Protein AF-A0A9D7MK47-F1 (afdb_monomer_lite)

Sequence (85 aa):
MILLFGLFMNIDNSIAQWVNIGPRGGSIQVADNYNDKMFIVTDYGALVRSTNSGNIWEPVYLSISSYPQILSMDSYENSVIVNHN

pLDDT: mean 82.92, std 11.76, range [46.72, 96.12]

Secondary structure (DSSP, 8-state):
---------------------SPSSS-EEEEEEETTEEEEEETT--EEEESSTTS--EE---S-SS-PEEEEEETTTTEEEEE--

Foldseek 3Di:
DDDDDDDDDDDPPPPDDDDDLADPDADWPDKDDDQQWIWTAGPVLWIWITNHNSNDIDTDDDPDPDRWDFPDADRVVRDTDTDDD

Radius of gyration: 21.57 Å; chains: 1; bounding box: 53×25×71 Å

Structure (mmCIF, N/CA/C/O backbone):
data_AF-A0A9D7MK47-F1
#
_ent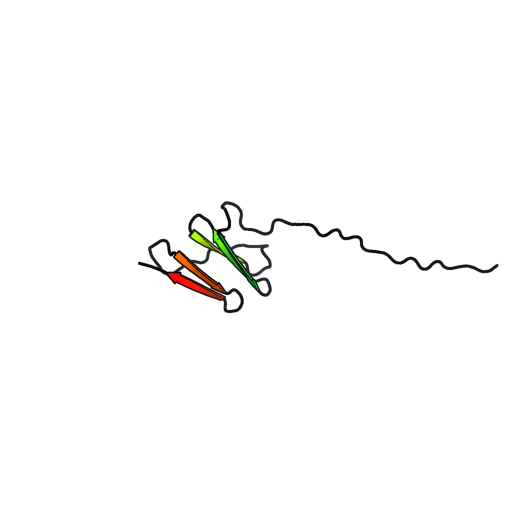ry.id   AF-A0A9D7MK47-F1
#
loop_
_atom_site.group_PDB
_atom_site.id
_atom_site.type_symbol
_atom_site.label_atom_id
_atom_site.label_alt_id
_atom_site.label_comp_id
_atom_site.label_asym_id
_atom_site.label_entity_id
_atom_site.label_seq_id
_atom_site.pdbx_PDB_ins_code
_atom_site.Cartn_x
_atom_site.Cartn_y
_atom_site.Cartn_z
_atom_site.occupancy
_atom_site.B_iso_or_equiv
_atom_site.auth_seq_id
_atom_site.auth_comp_id
_atom_site.auth_asym_id
_atom_site.auth_atom_id
_atom_site.pdbx_PDB_model_num
ATOM 1 N N . MET A 1 1 ? 38.148 -13.172 -52.486 1.00 48.00 1 MET A N 1
ATOM 2 C CA . MET A 1 1 ? 37.803 -12.182 -51.445 1.00 48.00 1 MET A CA 1
ATOM 3 C C . MET A 1 1 ? 36.655 -12.765 -50.640 1.00 48.00 1 MET A C 1
ATOM 5 O O . MET A 1 1 ? 35.569 -12.885 -51.185 1.00 48.00 1 MET A O 1
ATOM 9 N N . ILE A 1 2 ? 36.913 -13.255 -49.428 1.00 51.69 2 ILE A N 1
ATOM 10 C CA . ILE A 1 2 ? 35.873 -13.811 -48.549 1.00 51.69 2 ILE A CA 1
ATOM 11 C C . ILE A 1 2 ? 35.521 -12.716 -47.544 1.00 51.69 2 ILE A C 1
ATOM 13 O O . ILE A 1 2 ? 36.400 -12.237 -46.833 1.00 51.69 2 ILE A O 1
ATOM 17 N N . LEU A 1 3 ? 34.260 -12.285 -47.532 1.00 46.72 3 LEU A N 1
ATOM 18 C CA . LEU A 1 3 ? 33.725 -11.370 -46.525 1.00 46.72 3 LEU A CA 1
ATOM 19 C C . LEU A 1 3 ? 33.299 -12.196 -45.311 1.00 46.72 3 LEU A C 1
ATOM 21 O O . LEU A 1 3 ? 32.384 -13.012 -45.402 1.00 46.72 3 LEU A O 1
ATOM 25 N N . LEU A 1 4 ? 33.980 -11.994 -44.185 1.00 48.88 4 LEU A N 1
ATOM 26 C CA . LEU A 1 4 ? 33.583 -12.547 -42.897 1.00 48.88 4 LEU A CA 1
ATOM 27 C C . LEU A 1 4 ? 32.594 -11.563 -42.255 1.00 48.88 4 LEU A C 1
ATOM 29 O O . LEU A 1 4 ? 32.985 -10.465 -41.863 1.00 48.88 4 LEU A O 1
ATOM 33 N N . PHE A 1 5 ? 31.315 -11.926 -42.174 1.00 60.19 5 PHE A N 1
ATOM 34 C CA . PHE A 1 5 ? 30.333 -11.151 -41.415 1.00 60.19 5 PHE A CA 1
ATOM 35 C C . PHE A 1 5 ? 30.404 -11.576 -39.947 1.00 60.19 5 PHE A C 1
ATOM 37 O O . PHE A 1 5 ? 30.068 -12.707 -39.601 1.00 60.19 5 PHE A O 1
ATOM 44 N N . GLY A 1 6 ? 30.887 -10.676 -39.093 1.00 66.94 6 GLY A N 1
ATOM 45 C CA . GLY A 1 6 ? 30.868 -10.863 -37.647 1.00 66.94 6 GLY A CA 1
ATOM 46 C C . GLY A 1 6 ? 29.440 -10.761 -37.120 1.00 66.94 6 GLY A C 1
ATOM 47 O O . GLY A 1 6 ? 28.758 -9.765 -37.354 1.00 66.94 6 GLY A O 1
ATOM 48 N N . LEU A 1 7 ? 28.992 -11.795 -36.411 1.00 62.44 7 LEU A N 1
ATOM 49 C CA . LEU A 1 7 ? 27.756 -11.759 -35.638 1.00 62.44 7 LEU A CA 1
ATOM 50 C C . LEU A 1 7 ? 28.074 -11.102 -34.290 1.00 62.44 7 LEU A C 1
ATOM 52 O O . LEU A 1 7 ? 28.851 -11.647 -33.506 1.00 62.44 7 LEU A O 1
ATOM 56 N N . PHE A 1 8 ? 27.498 -9.933 -34.024 1.00 69.88 8 PHE A N 1
ATOM 57 C CA . PHE A 1 8 ? 27.597 -9.280 -32.720 1.00 69.88 8 PHE A CA 1
ATOM 58 C C . PHE A 1 8 ? 26.310 -9.547 -31.936 1.00 69.88 8 PHE A C 1
ATOM 60 O O . PHE A 1 8 ? 25.220 -9.220 -32.402 1.00 69.88 8 PHE A O 1
ATOM 67 N N . MET A 1 9 ? 26.430 -10.142 -30.747 1.00 62.41 9 MET A N 1
ATOM 68 C CA . MET A 1 9 ? 25.344 -10.162 -29.765 1.00 62.41 9 MET A CA 1
ATOM 69 C C . MET A 1 9 ? 25.368 -8.843 -28.989 1.00 62.41 9 MET A C 1
ATOM 71 O O . MET A 1 9 ? 26.380 -8.514 -28.371 1.00 62.41 9 MET A O 1
ATOM 75 N N . ASN A 1 10 ? 24.256 -8.103 -29.006 1.00 67.69 10 ASN A N 1
ATOM 76 C CA . ASN A 1 10 ? 24.022 -7.033 -28.040 1.00 67.69 10 ASN A CA 1
ATOM 77 C C . ASN A 1 10 ? 23.689 -7.684 -26.698 1.00 67.69 10 ASN A C 1
ATOM 79 O O . ASN A 1 10 ? 22.651 -8.326 -26.555 1.00 67.69 10 ASN A O 1
ATOM 83 N N . ILE A 1 11 ? 24.598 -7.558 -25.738 1.00 67.56 11 ILE A N 1
ATOM 84 C CA . ILE A 1 11 ? 24.318 -7.892 -24.347 1.00 67.56 11 ILE A CA 1
ATOM 85 C C . ILE A 1 11 ? 23.762 -6.611 -23.734 1.00 67.56 11 ILE A C 1
ATOM 87 O O . ILE A 1 11 ? 24.524 -5.680 -23.463 1.00 67.56 11 ILE A O 1
ATOM 91 N N . ASP A 1 12 ? 22.444 -6.544 -23.549 1.00 71.94 12 ASP A N 1
ATOM 92 C CA . ASP A 1 12 ? 21.833 -5.477 -22.761 1.00 71.94 12 ASP A CA 1
ATOM 93 C C . ASP A 1 12 ? 22.292 -5.633 -21.308 1.00 71.94 12 ASP A C 1
ATOM 95 O O . ASP A 1 12 ? 21.742 -6.399 -20.519 1.00 71.94 12 ASP A O 1
ATOM 99 N N . ASN A 1 13 ? 23.344 -4.899 -20.948 1.00 66.81 13 ASN A N 1
ATOM 100 C CA . ASN A 1 13 ? 23.828 -4.769 -19.577 1.00 66.81 13 ASN A CA 1
ATOM 101 C C . ASN A 1 13 ? 22.924 -3.813 -18.787 1.00 66.81 13 ASN A C 1
ATOM 103 O O . ASN A 1 13 ? 23.420 -2.883 -18.147 1.00 66.81 13 ASN A O 1
ATOM 107 N N . SER A 1 14 ? 21.600 -3.981 -18.848 1.00 77.06 14 SER A N 1
ATOM 108 C CA . SER A 1 14 ? 20.703 -3.223 -17.980 1.00 77.06 14 SER A CA 1
ATOM 109 C C . SER A 1 14 ? 20.972 -3.658 -16.540 1.00 77.06 14 SER A C 1
ATOM 111 O O . SER A 1 14 ? 20.492 -4.693 -16.077 1.00 77.06 14 SER A O 1
ATOM 113 N N . ILE A 1 15 ? 21.815 -2.896 -15.847 1.00 79.50 15 ILE A N 1
ATOM 114 C CA . ILE A 1 15 ? 22.101 -3.086 -14.428 1.00 79.50 15 ILE A CA 1
ATOM 115 C C . ILE A 1 15 ? 20.778 -2.884 -13.687 1.00 79.50 15 ILE A C 1
ATOM 117 O O . ILE A 1 15 ? 20.094 -1.888 -13.921 1.00 79.50 15 ILE A O 1
ATOM 121 N N . ALA A 1 16 ? 20.408 -3.815 -12.807 1.00 83.31 16 ALA A N 1
ATOM 122 C CA . ALA A 1 16 ? 19.224 -3.659 -11.970 1.00 83.31 16 ALA A CA 1
ATOM 123 C C . ALA A 1 16 ? 19.325 -2.349 -11.168 1.00 83.31 16 ALA A C 1
ATOM 125 O O . ALA A 1 16 ? 20.322 -2.114 -10.481 1.00 83.31 16 ALA A O 1
ATOM 126 N N . GLN A 1 17 ? 18.308 -1.490 -11.274 1.00 85.44 17 GLN A N 1
ATOM 127 C CA . GLN A 1 17 ? 18.267 -0.194 -10.596 1.00 85.44 17 GLN A CA 1
ATOM 128 C C . GLN A 1 17 ? 17.014 -0.078 -9.734 1.00 85.44 17 GLN A C 1
ATOM 130 O O . GLN A 1 17 ? 15.926 -0.484 -10.140 1.00 85.44 17 GLN A O 1
ATOM 135 N N . TRP A 1 18 ? 17.174 0.504 -8.546 1.00 86.62 18 TRP A N 1
ATOM 136 C CA . TRP A 1 18 ? 16.060 0.840 -7.667 1.00 86.62 18 TRP A CA 1
ATOM 137 C C . TRP A 1 18 ? 15.496 2.206 -8.048 1.00 86.62 18 TRP A C 1
ATOM 139 O O . TRP A 1 18 ? 16.237 3.185 -8.135 1.00 86.62 18 TRP A O 1
ATOM 149 N N . VAL A 1 19 ? 14.179 2.278 -8.234 1.00 87.44 19 VAL A N 1
ATOM 150 C CA . VAL A 1 19 ? 13.452 3.523 -8.503 1.00 87.44 19 VAL A CA 1
ATOM 151 C C . VAL A 1 19 ? 12.453 3.758 -7.380 1.00 87.44 19 VAL A C 1
ATOM 153 O O . VAL A 1 19 ? 11.785 2.833 -6.922 1.00 87.44 19 VAL A O 1
ATOM 156 N N . ASN A 1 20 ? 12.350 5.003 -6.919 1.00 87.19 20 ASN A N 1
ATOM 157 C CA . ASN A 1 20 ? 11.349 5.373 -5.930 1.00 87.19 20 ASN A CA 1
ATOM 158 C C . ASN A 1 20 ? 9.967 5.482 -6.599 1.00 87.19 20 ASN A C 1
ATOM 160 O O . ASN A 1 20 ? 9.758 6.355 -7.438 1.00 87.19 20 ASN A O 1
ATOM 164 N N . ILE A 1 21 ? 9.049 4.599 -6.207 1.00 87.81 21 ILE A N 1
ATOM 165 C CA . ILE A 1 21 ? 7.661 4.522 -6.703 1.00 87.81 21 ILE A CA 1
ATOM 166 C C . ILE A 1 21 ? 6.634 4.690 -5.570 1.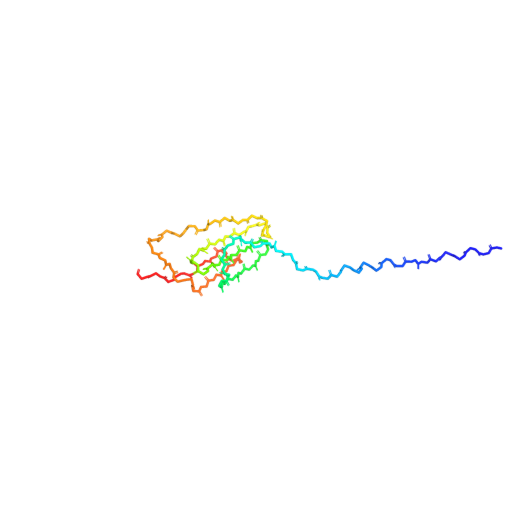00 87.81 21 ILE A C 1
ATOM 168 O O . ILE A 1 21 ? 5.46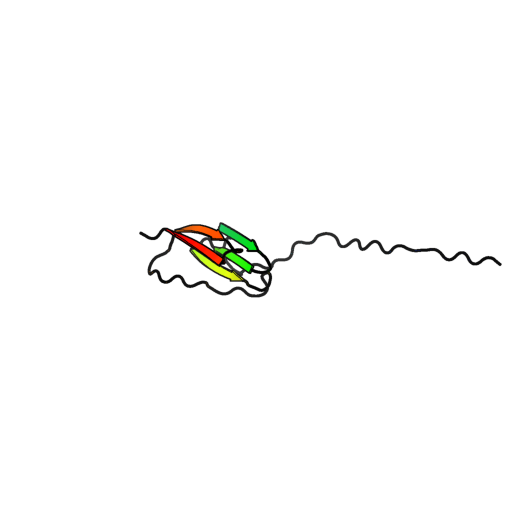1 4.363 -5.719 1.00 87.81 21 ILE A O 1
ATOM 172 N N . GLY A 1 22 ? 7.090 5.112 -4.391 1.00 81.44 22 GLY A N 1
ATOM 173 C CA . GLY A 1 22 ? 6.290 5.118 -3.172 1.00 81.44 22 GLY A CA 1
ATOM 174 C C . GLY A 1 22 ? 5.564 6.442 -2.931 1.00 81.44 22 GLY A C 1
ATOM 175 O O . GLY A 1 22 ? 5.913 7.471 -3.521 1.00 81.44 22 GLY A O 1
ATOM 176 N N . PRO A 1 23 ? 4.579 6.451 -2.018 1.00 82.94 23 PRO A N 1
ATOM 177 C CA . PRO A 1 23 ? 3.974 7.689 -1.559 1.00 82.94 23 PRO A CA 1
ATOM 178 C C . PRO A 1 23 ? 5.038 8.554 -0.863 1.00 82.94 23 PRO 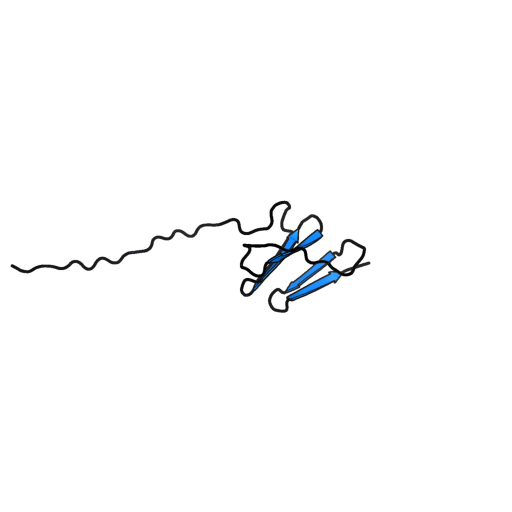A C 1
ATOM 180 O O . PRO A 1 23 ? 5.942 8.051 -0.191 1.00 82.94 23 PRO A O 1
ATOM 183 N N . ARG A 1 24 ? 4.952 9.878 -1.033 1.00 78.69 24 ARG A N 1
ATOM 184 C CA . ARG A 1 24 ? 5.879 10.816 -0.3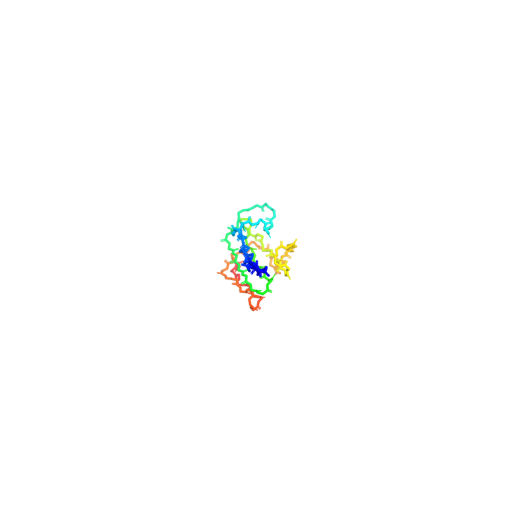87 1.00 78.69 24 ARG A CA 1
ATOM 185 C C . ARG A 1 24 ? 5.445 11.087 1.051 1.00 78.69 24 ARG A C 1
ATOM 187 O O . ARG A 1 24 ? 4.313 11.501 1.271 1.00 78.69 24 ARG A O 1
ATOM 194 N N . GLY A 1 25 ? 6.393 10.982 1.981 1.00 73.56 25 GLY A N 1
ATOM 195 C CA . GLY A 1 25 ? 6.232 11.411 3.371 1.00 73.56 25 GLY A CA 1
ATOM 196 C C . GLY A 1 25 ? 5.755 10.294 4.300 1.00 73.56 25 GLY A C 1
ATOM 197 O O . GLY A 1 25 ? 4.601 9.886 4.243 1.00 73.56 25 GLY A O 1
ATOM 198 N N . GLY A 1 26 ? 6.653 9.851 5.181 1.00 78.50 26 GLY A N 1
ATOM 199 C CA . GLY A 1 26 ? 6.393 8.831 6.201 1.00 78.50 26 GLY A CA 1
ATOM 200 C C . GLY A 1 26 ? 7.215 7.562 5.999 1.00 78.50 26 GLY A C 1
ATOM 201 O O . GLY A 1 26 ? 7.669 7.256 4.892 1.00 78.50 26 GLY A O 1
ATOM 202 N N . SER A 1 27 ? 7.427 6.829 7.087 1.00 87.50 27 SER A N 1
ATOM 203 C CA . SER A 1 27 ? 8.010 5.491 7.030 1.00 87.50 27 SER A CA 1
ATOM 204 C C . SER A 1 27 ? 6.933 4.464 6.693 1.00 87.50 27 SER A C 1
ATOM 206 O O . SER A 1 27 ? 5.841 4.479 7.258 1.00 87.50 27 SER A O 1
ATOM 208 N N . ILE A 1 28 ? 7.249 3.545 5.783 1.00 89.06 28 ILE A N 1
ATOM 209 C CA . ILE A 1 28 ? 6.387 2.402 5.469 1.00 89.06 28 ILE A CA 1
ATOM 210 C C . ILE A 1 28 ? 6.516 1.387 6.606 1.00 89.06 28 ILE A C 1
ATOM 212 O O . ILE A 1 28 ? 7.622 0.940 6.905 1.00 89.06 28 ILE A O 1
ATOM 216 N N . GLN A 1 29 ? 5.395 1.031 7.232 1.00 88.44 29 GLN A N 1
ATOM 217 C CA . GLN A 1 29 ? 5.334 -0.016 8.257 1.00 88.44 29 GLN A CA 1
ATOM 218 C C . GLN A 1 29 ? 5.062 -1.382 7.631 1.00 88.44 29 GLN A C 1
ATOM 220 O O . GLN A 1 29 ? 5.701 -2.371 7.978 1.00 88.44 29 GLN A O 1
ATOM 225 N N . VAL A 1 30 ? 4.116 -1.428 6.692 1.00 88.06 30 VAL A N 1
ATOM 226 C CA . VAL A 1 30 ? 3.703 -2.653 6.005 1.00 88.06 30 VAL A CA 1
ATOM 227 C C . VAL A 1 30 ? 3.368 -2.308 4.558 1.00 88.06 30 VAL A C 1
ATOM 229 O O . VAL A 1 30 ? 2.789 -1.252 4.291 1.00 88.06 30 VAL A O 1
ATOM 232 N N . ALA A 1 31 ? 3.726 -3.197 3.636 1.00 91.38 31 ALA A N 1
ATOM 233 C CA . ALA A 1 31 ? 3.356 -3.113 2.233 1.00 91.38 31 ALA A CA 1
ATOM 234 C C . ALA A 1 31 ? 2.990 -4.501 1.701 1.00 91.38 31 ALA A C 1
ATOM 236 O O . ALA A 1 31 ? 3.592 -5.490 2.114 1.00 91.38 31 ALA A O 1
ATOM 237 N N . ASP A 1 32 ? 2.037 -4.551 0.778 1.00 94.62 32 ASP A N 1
ATOM 238 C CA . ASP A 1 32 ? 1.715 -5.750 0.006 1.00 94.62 32 ASP A CA 1
ATOM 239 C C . ASP A 1 32 ? 1.458 -5.384 -1.462 1.00 94.62 32 ASP A C 1
ATOM 241 O O . ASP A 1 32 ? 0.963 -4.286 -1.745 1.00 94.62 32 ASP A O 1
ATOM 245 N N . ASN A 1 33 ? 1.820 -6.274 -2.391 1.00 94.19 33 ASN A N 1
ATOM 246 C CA . ASN A 1 33 ? 1.721 -6.030 -3.828 1.00 94.19 33 ASN A CA 1
ATOM 247 C C . ASN A 1 33 ? 1.268 -7.257 -4.634 1.00 94.19 33 ASN A C 1
ATOM 249 O O . ASN A 1 33 ? 1.831 -8.344 -4.526 1.00 94.19 33 ASN A O 1
ATOM 253 N N . TYR A 1 34 ? 0.329 -7.038 -5.557 1.00 96.12 34 TYR A N 1
ATOM 254 C CA . TYR A 1 34 ? -0.147 -8.053 -6.492 1.00 96.12 34 TYR A CA 1
ATOM 255 C C . TYR A 1 34 ? -0.696 -7.407 -7.771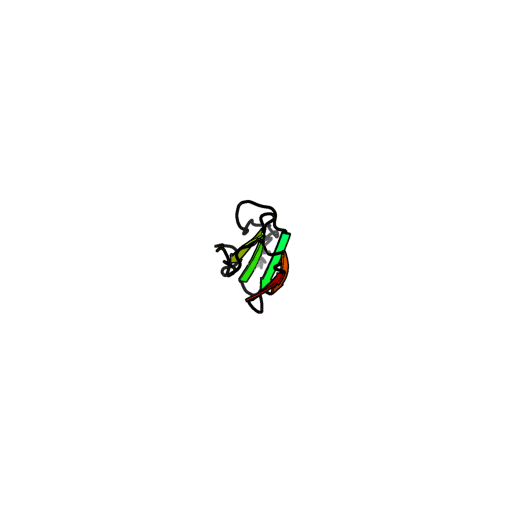 1.00 96.12 34 TYR A C 1
ATOM 257 O O . TYR A 1 34 ? -1.602 -6.579 -7.702 1.00 96.12 34 TYR A O 1
ATOM 265 N N . ASN A 1 35 ? -0.175 -7.796 -8.944 1.00 93.50 35 ASN A N 1
ATOM 266 C CA . ASN A 1 35 ? -0.618 -7.332 -10.274 1.00 93.50 35 ASN A CA 1
ATOM 267 C C . ASN A 1 35 ? -0.930 -5.824 -10.330 1.00 93.50 35 ASN A C 1
ATOM 269 O O . ASN A 1 35 ? -2.085 -5.421 -10.472 1.00 93.50 35 ASN A O 1
ATOM 273 N N . ASP A 1 36 ? 0.108 -5.001 -10.162 1.00 92.81 36 ASP A N 1
ATOM 274 C CA . ASP A 1 36 ? 0.071 -3.527 -10.168 1.00 92.81 36 ASP A CA 1
ATOM 275 C C . ASP A 1 36 ? -0.723 -2.860 -9.040 1.00 92.81 36 ASP A C 1
ATOM 277 O O . ASP A 1 36 ? -0.659 -1.634 -8.884 1.00 92.81 36 ASP A O 1
ATOM 281 N N . LYS A 1 37 ? -1.424 -3.644 -8.216 1.00 94.31 37 LYS A N 1
ATOM 282 C CA . LYS A 1 37 ? -2.057 -3.170 -6.992 1.00 94.31 37 LYS A CA 1
ATOM 283 C C . LYS A 1 37 ? -1.073 -3.237 -5.846 1.00 94.31 37 LYS A C 1
ATOM 285 O O . LYS A 1 37 ? -0.363 -4.226 -5.679 1.00 94.31 37 LYS A O 1
ATOM 290 N N . MET A 1 38 ? -1.062 -2.190 -5.040 1.00 93.88 38 MET A N 1
ATOM 291 C CA . MET A 1 38 ? -0.253 -2.118 -3.836 1.00 93.88 38 MET A CA 1
ATOM 292 C C . MET A 1 38 ? -1.042 -1.479 -2.714 1.00 93.88 38 MET A C 1
ATOM 294 O O . MET A 1 38 ? -1.745 -0.495 -2.944 1.00 93.88 38 MET A O 1
ATOM 298 N N . PHE A 1 39 ? -0.867 -2.002 -1.510 1.00 94.00 39 PHE A N 1
ATOM 299 C CA . PHE A 1 39 ? -1.321 -1.382 -0.274 1.00 94.00 39 PHE A CA 1
ATOM 300 C C . PHE A 1 39 ? -0.114 -1.025 0.577 1.00 94.00 39 PHE A C 1
ATOM 302 O O . PHE A 1 39 ? 0.829 -1.806 0.674 1.00 94.00 39 PHE A O 1
ATOM 309 N N . ILE A 1 40 ? -0.142 0.159 1.183 1.00 92.62 40 ILE A N 1
ATOM 310 C CA . ILE A 1 40 ? 0.885 0.628 2.109 1.00 92.62 40 ILE A CA 1
ATOM 311 C C . ILE A 1 40 ? 0.212 1.215 3.341 1.00 92.62 40 ILE A C 1
ATOM 313 O O . ILE A 1 40 ? -0.760 1.964 3.231 1.00 92.62 40 ILE A O 1
ATOM 317 N N . VAL A 1 41 ? 0.793 0.922 4.502 1.00 89.56 41 VAL A N 1
ATOM 318 C CA . VAL A 1 41 ? 0.472 1.576 5.771 1.00 89.56 41 VAL A CA 1
ATOM 319 C C . VAL A 1 41 ? 1.672 2.392 6.215 1.00 89.56 41 VAL A C 1
ATOM 321 O O . VAL A 1 41 ? 2.783 1.864 6.327 1.00 89.56 41 VAL A O 1
ATOM 324 N N . THR A 1 42 ? 1.451 3.680 6.462 1.00 87.50 42 THR A N 1
ATOM 325 C CA . THR A 1 42 ? 2.482 4.566 7.010 1.00 87.50 42 THR A CA 1
ATOM 326 C C . THR A 1 42 ? 2.519 4.505 8.537 1.00 87.50 42 THR A C 1
ATOM 328 O O . THR A 1 42 ? 1.568 4.083 9.193 1.00 87.50 42 THR A O 1
ATOM 331 N N . ASP A 1 43 ? 3.620 4.969 9.114 1.00 83.69 43 ASP A N 1
ATOM 332 C CA . ASP A 1 43 ? 3.807 5.206 10.550 1.00 83.69 43 ASP A CA 1
ATOM 333 C C . ASP A 1 43 ? 2.751 6.128 11.188 1.00 83.69 43 ASP A C 1
ATOM 335 O O . ASP A 1 43 ? 2.484 6.020 12.383 1.00 83.69 43 ASP A O 1
ATOM 339 N N . TYR A 1 44 ? 2.091 6.976 10.399 1.00 79.25 44 TYR A N 1
ATOM 340 C CA . TYR A 1 44 ? 0.958 7.798 10.840 1.00 79.25 44 TYR A CA 1
ATOM 341 C C . TYR A 1 44 ? -0.404 7.082 10.773 1.00 79.25 44 TYR A C 1
ATOM 343 O O . TYR A 1 44 ? -1.441 7.706 10.999 1.00 79.25 44 TYR A O 1
ATOM 351 N N . GLY A 1 45 ? -0.423 5.788 10.437 1.00 79.12 45 GLY A N 1
ATOM 352 C CA . GLY A 1 45 ? -1.643 4.990 10.300 1.00 79.12 45 GLY A CA 1
ATOM 353 C C . GLY A 1 45 ? -2.424 5.258 9.011 1.00 79.12 45 GLY A C 1
ATOM 354 O O . GLY A 1 45 ? -3.571 4.830 8.894 1.00 79.12 45 GLY A O 1
ATOM 355 N N . ALA A 1 46 ? -1.834 5.961 8.038 1.00 85.69 46 ALA A N 1
ATOM 356 C CA . ALA A 1 46 ? -2.484 6.185 6.754 1.00 85.69 46 ALA A CA 1
ATOM 357 C C . ALA A 1 46 ? -2.402 4.912 5.905 1.00 85.69 46 ALA A C 1
ATOM 359 O O . ALA A 1 46 ? -1.308 4.443 5.591 1.00 85.69 46 ALA A O 1
ATOM 360 N N . LEU A 1 47 ? -3.562 4.385 5.514 1.00 89.75 47 LEU A N 1
ATOM 361 C CA . LEU A 1 47 ? -3.674 3.339 4.507 1.00 89.75 47 LEU A CA 1
ATOM 362 C C . LEU A 1 47 ? -3.802 3.999 3.133 1.00 89.75 47 LEU A C 1
ATOM 364 O O . LEU A 1 47 ? -4.738 4.761 2.882 1.00 89.75 47 LEU A O 1
ATOM 368 N N . VAL A 1 48 ? -2.865 3.707 2.240 1.00 92.12 48 VAL A N 1
ATOM 369 C CA . VAL A 1 48 ? -2.879 4.191 0.858 1.00 92.12 48 VAL A CA 1
ATOM 370 C C . VAL A 1 48 ? -2.778 3.025 -0.111 1.00 92.12 48 VAL A C 1
ATOM 372 O O . VAL A 1 48 ? -2.186 1.988 0.193 1.00 92.12 48 VAL A O 1
ATOM 375 N N . ARG A 1 49 ? -3.362 3.202 -1.293 1.00 94.00 49 ARG A N 1
ATOM 376 C CA . ARG A 1 49 ? -3.397 2.193 -2.347 1.00 94.00 49 ARG A CA 1
ATOM 377 C C . ARG A 1 49 ? -2.910 2.775 -3.664 1.00 94.00 49 ARG A C 1
ATOM 379 O O . ARG A 1 49 ? -3.267 3.894 -4.021 1.00 94.00 49 ARG A O 1
ATOM 386 N N . SER A 1 50 ? -2.162 1.977 -4.410 1.00 94.94 50 SER A N 1
ATOM 387 C CA . SER A 1 50 ? -1.902 2.196 -5.831 1.00 94.94 50 SER A CA 1
ATOM 388 C C . SER A 1 50 ? -2.535 1.073 -6.646 1.00 94.94 50 SER A C 1
ATOM 390 O O . SER A 1 50 ? -2.600 -0.062 -6.180 1.00 94.94 50 SER A O 1
ATOM 392 N N . THR A 1 51 ? -3.006 1.374 -7.854 1.00 95.56 51 THR A N 1
ATOM 393 C CA . THR A 1 51 ? -3.504 0.380 -8.828 1.00 95.56 51 THR A CA 1
ATOM 394 C C . THR A 1 51 ? -2.766 0.473 -10.163 1.00 95.56 51 THR A C 1
ATOM 396 O O . THR A 1 51 ? -3.286 0.052 -11.193 1.00 95.56 51 THR A O 1
ATOM 399 N N . ASN A 1 52 ? -1.602 1.123 -10.168 1.00 94.56 52 ASN A N 1
ATOM 400 C CA . ASN A 1 52 ? -0.809 1.402 -11.360 1.00 94.56 52 ASN A CA 1
ATOM 401 C C . ASN A 1 52 ? 0.694 1.342 -11.060 1.00 94.56 52 ASN A C 1
ATOM 403 O O . ASN A 1 52 ? 1.449 2.229 -11.464 1.00 94.56 52 ASN A O 1
ATOM 407 N N . SER A 1 53 ? 1.109 0.322 -10.306 1.00 92.62 53 SER A N 1
ATOM 408 C CA . SER A 1 53 ? 2.522 0.037 -10.014 1.00 92.62 53 SER A CA 1
ATOM 409 C C . SER A 1 53 ? 3.246 1.198 -9.306 1.00 92.62 53 SER A C 1
ATOM 411 O O . SER A 1 53 ? 4.454 1.364 -9.444 1.00 92.62 53 SER A O 1
ATOM 413 N N . GLY A 1 54 ? 2.517 2.010 -8.531 1.00 92.81 54 GLY A N 1
ATOM 414 C CA . GLY A 1 54 ? 3.083 3.062 -7.677 1.00 92.81 54 GLY A CA 1
ATOM 415 C C . GLY A 1 54 ? 3.174 4.428 -8.344 1.00 92.81 54 GLY A C 1
ATOM 416 O O . GLY A 1 54 ? 3.656 5.379 -7.735 1.00 92.81 54 GLY A O 1
ATOM 417 N N . ASN A 1 55 ? 2.675 4.559 -9.575 1.00 92.00 55 ASN A N 1
ATOM 418 C CA . ASN A 1 55 ? 2.657 5.844 -10.271 1.00 92.00 55 ASN A CA 1
ATOM 419 C C . ASN A 1 55 ? 1.720 6.855 -9.588 1.00 92.00 55 ASN A C 1
ATOM 421 O O . ASN A 1 55 ? 2.001 8.052 -9.574 1.00 92.00 55 ASN A O 1
ATOM 425 N N . ILE A 1 56 ? 0.601 6.383 -9.028 1.00 93.00 56 ILE A N 1
ATOM 426 C CA . ILE A 1 56 ? -0.376 7.188 -8.285 1.00 93.00 56 ILE A CA 1
ATOM 427 C C . ILE A 1 56 ? -0.750 6.455 -6.996 1.00 93.00 56 ILE A C 1
ATOM 429 O O . ILE A 1 56 ? -0.889 5.230 -6.988 1.00 93.00 56 ILE A O 1
ATOM 433 N N . TRP A 1 57 ? -0.931 7.227 -5.924 1.00 93.56 57 TRP A N 1
ATOM 434 C CA . TRP A 1 57 ? -1.334 6.754 -4.604 1.00 93.56 57 TRP A CA 1
ATOM 435 C C . TRP A 1 57 ? -2.588 7.490 -4.146 1.00 93.56 57 TRP A C 1
ATOM 437 O O . TRP A 1 57 ? -2.630 8.720 -4.155 1.00 93.56 57 TRP A O 1
ATOM 447 N N . GLU A 1 58 ? -3.592 6.731 -3.724 1.00 93.75 58 GLU A N 1
ATOM 448 C CA . GLU A 1 58 ? -4.871 7.239 -3.236 1.00 93.75 58 GLU A CA 1
ATOM 449 C C . GLU A 1 58 ? -5.083 6.810 -1.778 1.00 93.75 58 GLU A C 1
ATOM 451 O O . GLU A 1 58 ? -4.749 5.675 -1.421 1.00 93.75 58 GLU A O 1
ATOM 456 N N . PRO A 1 59 ? -5.640 7.676 -0.916 1.00 91.31 59 PRO A N 1
ATOM 457 C CA . PRO A 1 59 ? -6.014 7.285 0.436 1.00 91.31 59 PRO A CA 1
ATOM 458 C C . PRO A 1 59 ? -7.149 6.256 0.413 1.00 91.31 59 PRO A C 1
ATOM 460 O O . PRO A 1 59 ? -8.117 6.387 -0.337 1.00 91.31 59 PRO A O 1
ATOM 463 N N . VAL A 1 60 ? -7.055 5.251 1.281 1.00 90.44 60 VAL A N 1
ATOM 464 C CA . VAL A 1 60 ? -8.143 4.309 1.548 1.00 90.44 60 VAL A CA 1
ATOM 465 C C . VAL A 1 60 ? -8.835 4.747 2.830 1.00 90.44 60 VAL A C 1
ATOM 467 O O . VAL A 1 60 ? -8.285 4.638 3.925 1.00 90.44 60 VAL A O 1
ATOM 470 N N . TYR A 1 61 ? -10.055 5.257 2.691 1.00 87.00 61 TYR A N 1
ATOM 471 C CA . TYR A 1 61 ? -10.865 5.664 3.831 1.00 87.00 61 TYR A CA 1
ATOM 472 C C . TYR A 1 61 ? -11.595 4.459 4.416 1.00 87.00 61 TYR A C 1
ATOM 474 O O . TYR A 1 61 ? -12.404 3.818 3.746 1.00 87.00 61 TYR A O 1
ATOM 482 N N . LEU A 1 62 ? -11.320 4.169 5.682 1.00 83.00 62 LEU A N 1
ATOM 483 C CA . LEU A 1 62 ? -12.049 3.170 6.450 1.00 83.00 62 LEU A CA 1
ATOM 484 C C . LEU A 1 62 ? -13.251 3.848 7.122 1.00 83.00 62 LEU A C 1
ATOM 486 O O . LEU A 1 62 ? -13.145 4.977 7.597 1.00 83.00 62 LEU A O 1
ATOM 490 N N . SER A 1 63 ? -14.402 3.176 7.176 1.00 82.75 63 SER A N 1
ATOM 491 C CA . SER A 1 63 ? -15.626 3.696 7.813 1.00 82.75 63 SER A CA 1
ATOM 492 C C . SER A 1 63 ? -15.579 3.599 9.346 1.00 82.75 63 SER A C 1
ATOM 494 O O . SER A 1 63 ? -16.524 3.133 9.974 1.00 82.75 63 SER A O 1
ATOM 496 N N . ILE A 1 64 ? -14.466 4.015 9.948 1.00 77.00 64 ILE A N 1
ATOM 497 C CA . ILE A 1 64 ? -14.206 3.978 11.390 1.00 77.00 64 ILE A CA 1
ATOM 498 C C . ILE A 1 64 ? -13.705 5.343 11.860 1.00 77.00 64 ILE A C 1
ATOM 500 O O . ILE A 1 64 ? -12.999 6.046 11.142 1.00 77.00 64 ILE A O 1
ATOM 504 N N . SER A 1 65 ? -14.095 5.733 13.073 1.00 71.50 65 SER A N 1
ATOM 505 C CA . SER A 1 65 ? -13.810 7.059 13.638 1.00 71.50 65 SER A CA 1
ATOM 506 C C . SER A 1 65 ? -12.515 7.131 14.458 1.00 71.50 65 SER A C 1
ATOM 508 O O . SER A 1 65 ? -12.239 8.164 15.062 1.00 71.50 65 SER A O 1
ATOM 510 N N . SER A 1 66 ? -11.744 6.044 14.527 1.00 76.12 66 SER A N 1
ATOM 511 C CA . SER A 1 66 ? -10.509 5.923 15.310 1.00 76.12 66 SER A CA 1
ATOM 512 C C . SER A 1 66 ? -9.349 5.438 14.439 1.00 76.12 66 SER A C 1
ATOM 514 O O . SER A 1 66 ? -9.560 4.993 13.313 1.00 76.12 66 SER A O 1
ATOM 516 N N . TYR A 1 67 ? -8.120 5.538 14.952 1.00 74.00 67 TYR A N 1
ATOM 517 C CA . TYR A 1 67 ? -6.933 4.985 14.299 1.00 74.00 67 TYR A CA 1
ATOM 518 C C . TYR A 1 67 ? -6.921 3.457 14.463 1.00 74.00 67 TYR A C 1
ATOM 520 O O . TYR A 1 67 ? -6.655 2.984 15.573 1.00 74.00 67 TYR A O 1
ATOM 528 N N . PRO A 1 68 ? -7.215 2.672 13.411 1.00 77.50 68 PRO A N 1
ATOM 529 C CA . PRO A 1 68 ? -7.165 1.221 13.510 1.00 77.50 68 PRO A CA 1
ATOM 530 C C . PRO A 1 68 ? -5.731 0.727 13.661 1.00 77.50 68 PRO A C 1
ATOM 532 O O . PRO A 1 68 ? -4.792 1.304 13.109 1.00 77.50 68 PRO A O 1
ATOM 535 N N . GLN A 1 69 ? -5.581 -0.429 14.298 1.00 83.12 69 GLN A N 1
ATOM 536 C CA . GLN A 1 69 ? -4.387 -1.240 14.092 1.00 83.12 69 GLN A CA 1
ATOM 537 C C . GLN A 1 69 ? -4.615 -2.120 12.866 1.00 83.12 69 GLN A C 1
ATOM 539 O O . GLN A 1 69 ? -5.543 -2.928 12.844 1.00 83.12 69 GLN A O 1
ATOM 544 N N . ILE A 1 70 ? -3.783 -1.965 11.838 1.00 83.31 70 ILE A N 1
ATOM 545 C CA . ILE A 1 70 ? -3.817 -2.853 10.674 1.00 83.31 70 ILE A CA 1
ATOM 546 C C . ILE A 1 70 ? -3.184 -4.187 11.078 1.00 83.31 70 ILE A C 1
ATOM 548 O O . ILE A 1 70 ? -2.020 -4.220 11.471 1.00 83.31 70 ILE A O 1
ATOM 552 N N . LEU A 1 71 ? -3.958 -5.271 11.014 1.00 84.75 71 LEU A N 1
ATOM 553 C CA . LEU A 1 71 ? -3.503 -6.616 11.377 1.00 84.75 71 LEU A CA 1
ATOM 554 C C . LEU A 1 71 ? -2.939 -7.365 10.171 1.00 84.75 71 LEU A C 1
ATOM 556 O O . LEU A 1 71 ? -1.924 -8.048 10.287 1.00 84.75 71 LEU A O 1
ATOM 560 N N . SER A 1 72 ? -3.595 -7.239 9.017 1.00 87.44 72 SER A N 1
ATOM 561 C CA . SER A 1 72 ? -3.126 -7.819 7.761 1.00 87.44 72 SER A CA 1
ATOM 562 C C . SER A 1 72 ? -3.684 -7.073 6.553 1.00 87.44 72 SER A C 1
ATOM 564 O O . SER A 1 72 ? -4.703 -6.381 6.632 1.00 87.44 72 SER A O 1
ATOM 566 N N . MET A 1 73 ? -2.996 -7.220 5.425 1.00 90.69 73 MET A N 1
ATOM 567 C CA . MET A 1 73 ? -3.404 -6.704 4.124 1.00 90.69 73 MET A CA 1
ATOM 568 C C . MET A 1 73 ? -3.186 -7.786 3.077 1.00 90.69 73 MET A C 1
ATOM 570 O O . MET A 1 73 ? -2.201 -8.518 3.160 1.00 90.69 73 MET A O 1
ATOM 574 N N . ASP A 1 74 ? -4.098 -7.852 2.115 1.00 92.06 74 ASP A N 1
ATOM 575 C CA . ASP A 1 74 ? -4.027 -8.747 0.970 1.00 92.06 74 ASP A CA 1
ATOM 576 C C . ASP A 1 74 ? -4.453 -7.988 -0.297 1.00 92.06 74 ASP A C 1
ATOM 578 O O . ASP A 1 74 ? -5.611 -7.607 -0.496 1.00 92.06 74 ASP A O 1
ATOM 582 N N . SER A 1 75 ? -3.483 -7.742 -1.165 1.00 92.50 75 SER A N 1
ATOM 583 C CA . SER A 1 75 ? -3.622 -7.060 -2.446 1.00 92.50 75 SER A CA 1
ATOM 584 C C . SER A 1 75 ? -4.215 -7.947 -3.545 1.00 92.50 75 SER A C 1
ATOM 586 O O . SER A 1 75 ? -4.792 -7.409 -4.498 1.00 92.50 75 SER A O 1
ATOM 588 N N . TYR A 1 76 ? -4.142 -9.276 -3.402 1.00 93.88 76 TYR A N 1
ATOM 589 C CA . TYR A 1 76 ? -4.818 -10.236 -4.274 1.00 93.88 76 TYR A CA 1
ATOM 590 C C . TYR A 1 76 ? -6.332 -10.161 -4.068 1.00 93.88 76 TYR A C 1
ATOM 592 O O . TYR A 1 76 ? -7.082 -9.952 -5.027 1.00 93.88 76 TYR A O 1
ATOM 600 N N . GLU A 1 77 ? -6.772 -10.238 -2.811 1.00 92.94 77 GLU A N 1
ATOM 601 C CA . GLU A 1 77 ? -8.192 -10.176 -2.441 1.00 92.94 77 GLU A CA 1
ATOM 602 C C . GLU A 1 77 ? -8.723 -8.745 -2.265 1.00 92.94 77 GLU A C 1
ATOM 604 O O . GLU A 1 77 ? -9.931 -8.543 -2.133 1.00 92.94 77 GLU A O 1
ATOM 609 N N . ASN A 1 78 ? -7.845 -7.734 -2.299 1.00 88.69 78 ASN A N 1
ATOM 610 C CA . ASN A 1 78 ? -8.181 -6.335 -2.012 1.00 88.69 78 ASN A CA 1
ATOM 611 C C . ASN A 1 78 ? -8.846 -6.198 -0.625 1.00 88.69 78 ASN A C 1
ATOM 613 O O . ASN A 1 78 ? -9.850 -5.498 -0.462 1.00 88.69 78 ASN A O 1
ATOM 617 N N . SER A 1 79 ? -8.290 -6.890 0.369 1.00 89.00 79 SER A N 1
ATOM 618 C CA . SER A 1 79 ? -8.800 -6.932 1.736 1.00 89.00 79 SER A CA 1
ATOM 619 C C . SER A 1 79 ? -7.781 -6.357 2.722 1.00 89.00 79 SER A C 1
ATOM 621 O O . SER A 1 79 ? -6.567 -6.460 2.550 1.00 89.00 79 SER A O 1
ATOM 623 N N . VAL A 1 80 ? -8.289 -5.691 3.759 1.00 88.31 80 VAL A N 1
ATOM 624 C CA . VAL A 1 80 ? -7.489 -5.178 4.875 1.00 88.31 80 VAL A CA 1
ATOM 625 C C . VAL A 1 80 ? -8.218 -5.538 6.156 1.00 88.31 80 VAL A C 1
ATOM 627 O O . VAL A 1 80 ? -9.368 -5.143 6.353 1.00 88.31 80 VAL A O 1
ATOM 630 N N . ILE A 1 81 ? -7.553 -6.300 7.020 1.00 88.38 81 ILE A N 1
ATOM 631 C CA . ILE A 1 81 ? -8.083 -6.672 8.328 1.00 88.38 81 ILE A CA 1
ATOM 632 C C . ILE A 1 81 ? -7.556 -5.669 9.340 1.00 88.38 81 ILE A C 1
ATOM 634 O O . ILE A 1 81 ? -6.348 -5.456 9.474 1.00 88.38 81 ILE A O 1
ATOM 638 N N . VAL A 1 82 ? -8.483 -5.059 10.067 1.00 87.19 82 VAL A N 1
ATOM 639 C CA . VAL A 1 82 ? -8.188 -4.043 11.068 1.00 87.19 82 VAL A CA 1
ATOM 640 C C . VAL A 1 82 ? -8.742 -4.460 12.417 1.00 87.19 82 VAL A C 1
ATOM 642 O O . VAL A 1 82 ? -9.822 -5.041 12.499 1.00 87.19 82 VAL A O 1
ATOM 645 N N . ASN A 1 83 ? -8.013 -4.135 13.476 1.00 82.94 83 ASN A N 1
ATOM 646 C CA . ASN A 1 83 ? -8.547 -4.131 14.825 1.00 82.94 83 ASN A CA 1
ATOM 647 C C . ASN A 1 83 ? -9.012 -2.712 15.167 1.00 82.94 83 ASN A C 1
ATOM 649 O O . ASN A 1 83 ? -8.262 -1.747 14.974 1.00 82.94 83 ASN A O 1
ATOM 653 N N . HIS A 1 84 ? -10.230 -2.595 15.684 1.00 69.94 84 HIS A N 1
ATOM 654 C CA . HIS A 1 84 ? -10.776 -1.357 16.221 1.00 69.94 84 HIS A CA 1
ATOM 655 C C . HIS A 1 84 ? -11.323 -1.636 17.628 1.00 69.94 84 HIS A C 1
ATOM 657 O O . HIS A 1 84 ? -12.022 -2.627 17.834 1.00 69.94 84 HIS A O 1
ATOM 663 N N . ASN A 1 85 ? -10.986 -0.773 18.590 1.00 67.50 85 ASN A N 1
ATOM 664 C CA . ASN A 1 85 ? -11.567 -0.793 19.938 1.00 67.50 85 ASN A CA 1
ATOM 665 C C . ASN A 1 85 ? -12.856 0.028 19.983 1.00 67.50 85 ASN A C 1
ATOM 667 O O . ASN A 1 85 ? -12.918 1.043 19.247 1.00 67.50 85 ASN A O 1
#